Protein AF-A0A9D1EZF3-F1 (afdb_monomer)

InterPro domains:
  IPR026990 Transposon-encoded protein TnpW [PF14202] (9-42)

Nearest PDB structures (foldseek):
  6tda-assembly1_K  TM=5.853E-01  e=2.141E+00  Saccharomyces cerevisiae S288C
  6kag-assembly1_A  TM=5.880E-01  e=7.649E+00  Homo sapiens
  5l7b-assembly1_A  TM=5.819E-01  e=8.210E+00  Homo sapiens
  4u1e-assembly1_G  TM=5.367E-01  e=6.640E+00  Saccharomyces cerevisiae S288C

Secondary structure (DSSP, 8-state):
----EEEEEEEETTEEEEEEEE--TT--S-STTHHHHHHHHHHHT-

Foldseek 3Di:
DDFDKDWDWDDDPPDIDIDIDTDDPPDPDDDVPVVVVVVCVVVVVD

Sequence (46 aa):
MEQNRYSYIKKIGRNTYSVIVRQSENATERVDSKVKRLLLNDLMNL

pLDDT: mean 71.03, std 10.03, range [45.81, 92.56]

Solvent-accessible surface area (backbone atoms only — not comparable to full-atom values): 3130 Å² total; per-residue (Å²): 129,89,69,59,69,49,78,48,76,48,75,58,91,95,46,78,48,76,48,78,48,70,56,60,95,84,61,87,71,80,57,84,69,54,51,62,51,51,53,48,52,64,62,70,75,109

Organism: NCBI:txid2840935

Radius of gyration: 12.3 Å; Cα contacts (8 Å, |Δi|>4): 32; chains: 1; bounding box: 23×22×32 Å

Structure (mmCIF, N/CA/C/O backbone):
data_AF-A0A9D1EZF3-F1
#
_entry.id   AF-A0A9D1EZF3-F1
#
loop_
_atom_site.group_PDB
_atom_site.id
_atom_site.type_symbol
_atom_site.label_atom_id
_atom_site.label_alt_id
_atom_site.label_comp_id
_atom_site.label_asym_id
_atom_site.label_entity_id
_atom_site.label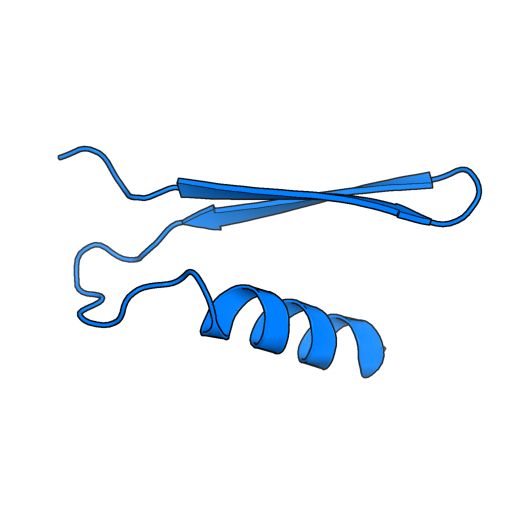_seq_id
_atom_site.pdbx_PDB_ins_code
_atom_site.Cartn_x
_atom_site.Cartn_y
_atom_site.Cartn_z
_atom_site.occupancy
_atom_site.B_iso_or_equiv
_atom_site.auth_seq_id
_atom_site.auth_comp_id
_atom_site.auth_asym_id
_atom_site.auth_atom_id
_atom_site.pdbx_PDB_model_num
ATOM 1 N N . MET A 1 1 ? -3.007 16.145 15.502 1.00 55.72 1 MET A N 1
ATOM 2 C CA . MET A 1 1 ? -2.434 14.804 15.739 1.00 55.72 1 MET A CA 1
ATOM 3 C C . MET A 1 1 ? -1.620 14.438 14.514 1.00 55.72 1 MET A C 1
ATOM 5 O O . MET A 1 1 ? -2.042 14.777 13.414 1.00 55.72 1 MET A O 1
ATOM 9 N N . GLU A 1 2 ? -0.439 13.856 14.682 1.00 57.16 2 GLU A N 1
ATOM 10 C CA . GLU A 1 2 ? 0.416 13.491 13.549 1.00 57.16 2 GLU A CA 1
ATOM 11 C C . GLU A 1 2 ? -0.219 12.291 12.826 1.00 57.16 2 GLU A C 1
ATOM 13 O O . GLU A 1 2 ? -0.319 11.202 13.386 1.00 57.16 2 GLU A O 1
ATOM 18 N N . GLN A 1 3 ? -0.763 12.505 11.622 1.00 65.06 3 GLN A N 1
ATOM 19 C CA . GLN A 1 3 ? -1.337 11.415 10.829 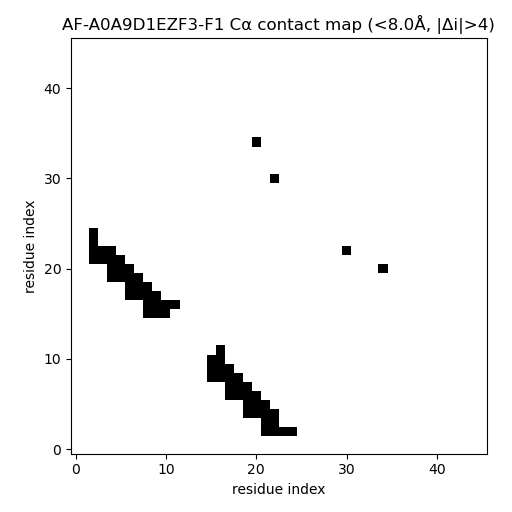1.00 65.06 3 GLN A CA 1
ATOM 20 C C . GLN A 1 3 ? -0.211 10.488 10.372 1.00 65.06 3 GLN A C 1
ATOM 22 O O . GLN A 1 3 ? 0.688 10.915 9.644 1.00 65.06 3 GLN A O 1
ATOM 27 N N . ASN A 1 4 ? -0.291 9.213 10.759 1.00 74.50 4 ASN A N 1
ATOM 28 C CA . ASN A 1 4 ? 0.676 8.204 10.340 1.00 74.50 4 ASN A CA 1
ATOM 29 C C . ASN A 1 4 ? 0.696 8.114 8.808 1.00 74.50 4 ASN A C 1
ATOM 31 O O . ASN A 1 4 ? -0.296 7.743 8.165 1.00 74.50 4 ASN A O 1
ATOM 35 N N . ARG A 1 5 ? 1.836 8.492 8.223 1.00 74.31 5 ARG A N 1
ATOM 36 C CA . ARG A 1 5 ? 2.038 8.567 6.778 1.00 74.31 5 ARG A CA 1
ATOM 37 C C . ARG A 1 5 ? 3.136 7.605 6.359 1.00 74.31 5 ARG A C 1
ATOM 39 O O . ARG A 1 5 ? 4.258 7.685 6.845 1.00 74.31 5 ARG A O 1
ATOM 46 N N . TYR A 1 6 ? 2.816 6.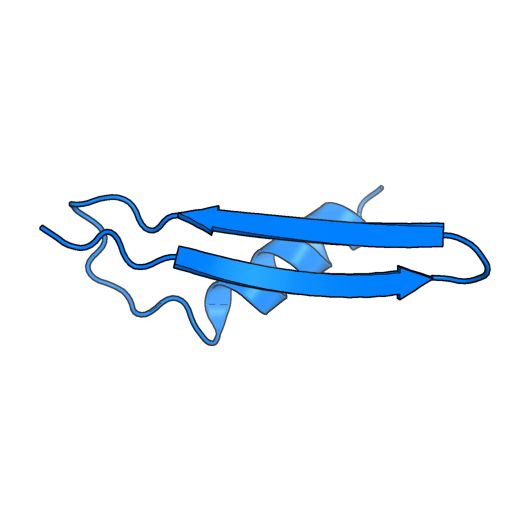749 5.400 1.00 76.62 6 TYR A N 1
ATOM 47 C CA . TYR A 1 6 ? 3.711 5.723 4.886 1.00 76.62 6 TYR A CA 1
ATOM 48 C C . TYR A 1 6 ? 4.021 6.033 3.427 1.00 76.62 6 TYR A C 1
ATOM 50 O O . TYR A 1 6 ? 3.110 6.172 2.610 1.00 76.62 6 TYR A O 1
A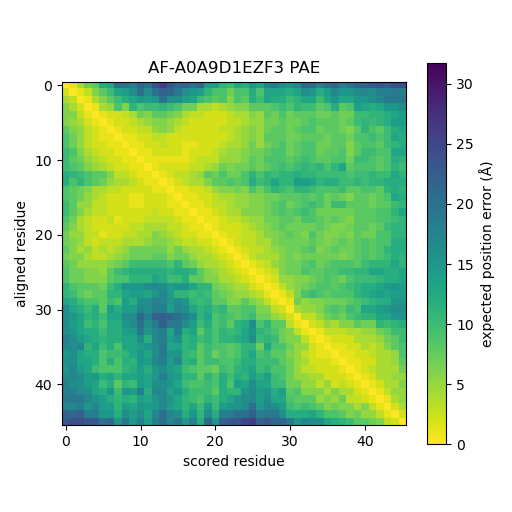TOM 58 N N . SER A 1 7 ? 5.301 6.176 3.093 1.00 76.94 7 SER A N 1
ATOM 59 C CA . SER A 1 7 ? 5.753 6.363 1.717 1.00 76.94 7 SER A CA 1
ATOM 60 C C . SER A 1 7 ? 6.393 5.085 1.189 1.00 76.94 7 SER A C 1
ATOM 62 O O . SER A 1 7 ? 7.237 4.470 1.836 1.00 76.94 7 SER A O 1
ATOM 64 N N . TYR A 1 8 ? 6.008 4.700 -0.022 1.00 76.69 8 TYR A N 1
ATOM 65 C CA . TYR A 1 8 ? 6.639 3.626 -0.771 1.00 76.69 8 TYR A CA 1
ATOM 66 C C . TYR A 1 8 ? 7.095 4.168 -2.119 1.00 76.69 8 TYR A C 1
ATOM 68 O O . TYR A 1 8 ? 6.289 4.685 -2.886 1.00 76.69 8 TYR A O 1
ATOM 76 N N . ILE A 1 9 ? 8.390 4.073 -2.406 1.00 80.69 9 ILE A N 1
ATOM 77 C CA . ILE A 1 9 ? 8.966 4.503 -3.681 1.00 80.69 9 ILE A CA 1
ATOM 78 C C . ILE A 1 9 ? 9.610 3.284 -4.327 1.00 80.69 9 ILE A C 1
ATOM 80 O O . ILE A 1 9 ? 10.412 2.593 -3.697 1.00 80.69 9 ILE A O 1
ATOM 84 N N . LYS A 1 10 ? 9.261 3.011 -5.584 1.00 79.62 10 LYS A N 1
ATOM 85 C CA . LYS A 1 10 ? 9.808 1.891 -6.349 1.00 79.62 10 LYS A CA 1
ATOM 86 C C . LYS A 1 10 ? 10.141 2.324 -7.766 1.00 79.62 10 LYS A C 1
ATOM 88 O O . LYS A 1 10 ? 9.320 2.912 -8.461 1.00 79.62 10 LYS A O 1
ATOM 93 N N . LYS A 1 11 ? 11.340 1.969 -8.219 1.00 80.94 11 LYS A N 1
ATOM 94 C CA . LYS A 1 11 ? 11.739 2.092 -9.620 1.00 80.94 11 LYS A CA 1
ATOM 95 C C . LYS A 1 11 ? 11.334 0.831 -10.384 1.00 80.94 11 LYS A C 1
ATOM 97 O O . LYS A 1 11 ? 11.636 -0.274 -9.936 1.00 80.94 11 LYS A O 1
ATOM 102 N N . ILE A 1 12 ? 10.665 0.993 -11.522 1.00 79.06 12 ILE A N 1
ATOM 103 C CA . ILE A 1 12 ? 10.307 -0.091 -12.445 1.00 79.06 12 ILE A CA 1
ATOM 104 C C . ILE A 1 12 ? 10.806 0.314 -13.834 1.00 79.06 12 ILE A C 1
ATOM 106 O O . ILE A 1 12 ? 10.320 1.270 -14.441 1.00 79.06 12 ILE A O 1
ATOM 110 N N . GLY A 1 13 ? 11.840 -0.379 -14.315 1.00 85.69 13 GLY A N 1
ATOM 111 C CA . GLY A 1 13 ? 12.544 -0.001 -15.540 1.00 85.69 13 GLY A CA 1
ATOM 112 C C . GLY A 1 13 ? 13.154 1.401 -15.435 1.00 85.69 13 GLY A C 1
ATOM 113 O O . GLY A 1 13 ? 13.971 1.673 -14.552 1.00 85.69 13 GLY A O 1
ATOM 114 N N . ARG A 1 14 ? 12.760 2.300 -16.345 1.00 92.56 14 ARG A N 1
ATOM 115 C CA . ARG A 1 14 ? 13.196 3.710 -16.350 1.00 92.56 14 ARG A CA 1
ATOM 116 C C . ARG A 1 14 ? 12.317 4.630 -15.499 1.00 92.56 14 ARG A C 1
ATOM 118 O O . ARG A 1 14 ? 12.736 5.748 -15.220 1.00 92.56 14 ARG A O 1
ATOM 125 N N . ASN A 1 15 ? 11.150 4.161 -15.064 1.00 83.00 15 ASN A N 1
ATOM 126 C CA . ASN A 1 15 ? 10.167 4.976 -14.361 1.00 83.00 15 ASN A CA 1
ATOM 127 C C . ASN A 1 15 ? 10.275 4.791 -12.847 1.00 83.00 15 ASN A C 1
ATOM 129 O O . ASN A 1 15 ? 10.591 3.704 -12.357 1.00 83.00 15 ASN A O 1
ATOM 133 N N . THR A 1 16 ? 9.969 5.850 -12.104 1.00 85.19 16 THR A N 1
ATOM 134 C CA . THR A 1 16 ? 9.888 5.827 -10.642 1.00 85.19 16 THR A CA 1
ATOM 135 C C . THR A 1 16 ? 8.448 6.067 -10.228 1.00 85.19 16 THR A C 1
ATOM 137 O O . THR A 1 16 ? 7.843 7.058 -10.626 1.00 85.19 16 THR A O 1
ATOM 140 N N . TYR A 1 17 ? 7.922 5.170 -9.406 1.00 78.38 17 TYR A N 1
ATOM 141 C CA . TYR A 1 17 ? 6.577 5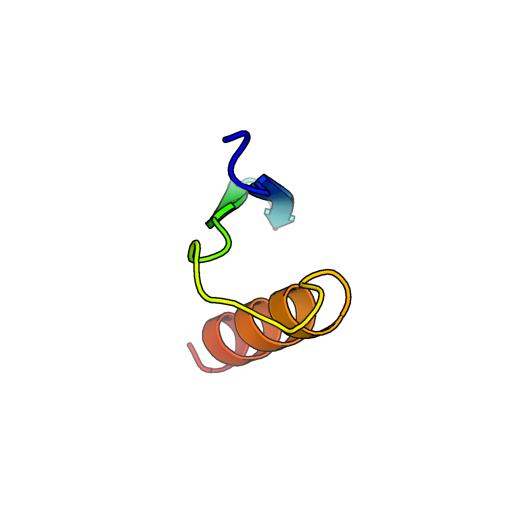.232 -8.859 1.00 78.38 17 TYR A CA 1
ATOM 142 C C . TYR A 1 17 ? 6.672 5.547 -7.374 1.00 78.38 17 TYR A C 1
ATOM 144 O O . TYR A 1 17 ? 7.489 4.961 -6.659 1.00 78.38 17 TYR A O 1
ATOM 152 N N . SER A 1 18 ? 5.839 6.467 -6.906 1.00 80.81 18 SER A N 1
ATOM 153 C CA . SER A 1 18 ? 5.700 6.781 -5.491 1.00 80.81 18 SER A CA 1
ATOM 154 C C . SER A 1 18 ? 4.247 6.611 -5.070 1.00 80.81 18 SER A C 1
ATOM 156 O O . SER A 1 18 ? 3.321 7.016 -5.768 1.00 80.81 18 SER A O 1
ATOM 158 N N . VAL A 1 19 ? 4.055 5.989 -3.914 1.00 78.81 19 VAL A N 1
ATOM 159 C CA . VAL A 1 19 ? 2.758 5.817 -3.274 1.00 78.81 19 VAL A CA 1
ATOM 160 C C . VAL A 1 19 ? 2.851 6.387 -1.871 1.00 78.81 19 VAL A C 1
ATOM 162 O O . VAL A 1 19 ? 3.782 6.086 -1.124 1.00 78.81 19 VAL A O 1
ATOM 165 N N . ILE A 1 20 ? 1.880 7.222 -1.516 1.00 79.50 20 ILE A N 1
ATOM 166 C CA . ILE A 1 20 ? 1.739 7.772 -0.172 1.00 79.50 20 ILE A CA 1
ATOM 167 C C . ILE A 1 20 ? 0.433 7.242 0.394 1.00 79.50 20 ILE A C 1
ATOM 169 O O . ILE A 1 20 ? -0.635 7.539 -0.135 1.00 79.50 20 ILE A O 1
ATOM 173 N N . VAL A 1 21 ? 0.523 6.490 1.487 1.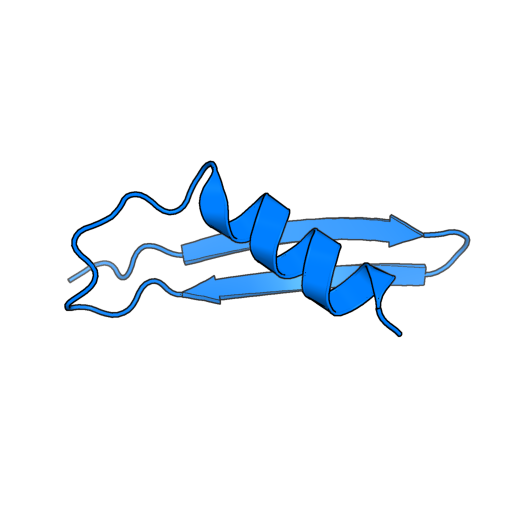00 77.00 21 VAL A N 1
ATOM 174 C CA . VAL A 1 21 ? -0.642 6.013 2.226 1.00 77.00 21 VAL A CA 1
ATOM 175 C C . VAL A 1 21 ? -0.765 6.800 3.517 1.00 77.00 21 VAL A C 1
ATOM 177 O O . VAL A 1 21 ? 0.180 6.903 4.299 1.00 77.00 21 VAL A O 1
ATOM 180 N N . ARG A 1 22 ? -1.942 7.385 3.721 1.00 79.38 22 ARG A N 1
ATOM 181 C CA . ARG A 1 22 ? -2.310 8.071 4.958 1.00 79.38 22 ARG A CA 1
ATOM 182 C C . ARG A 1 22 ? -3.258 7.171 5.722 1.00 79.38 22 ARG A C 1
ATOM 184 O O . ARG A 1 22 ? -4.262 6.726 5.170 1.00 79.38 22 ARG A O 1
ATOM 191 N N . GLN A 1 23 ? -2.918 6.891 6.970 1.00 76.75 23 GLN A N 1
ATOM 192 C CA . GLN A 1 23 ? -3.817 6.169 7.846 1.00 76.75 23 GLN A CA 1
ATOM 193 C C . GLN A 1 23 ? -5.002 7.076 8.208 1.00 76.75 23 GLN A C 1
ATOM 195 O O . GLN A 1 23 ? -4.808 8.243 8.547 1.00 76.75 23 GLN A O 1
ATOM 200 N N . SER A 1 24 ? -6.226 6.551 8.108 1.00 79.94 24 SER A N 1
ATOM 201 C CA . SER A 1 24 ? -7.416 7.250 8.605 1.00 79.94 24 SER A CA 1
ATOM 202 C C . SER A 1 24 ? -7.321 7.415 10.121 1.00 79.94 24 SER A C 1
ATOM 204 O O . SER A 1 24 ? -6.825 6.522 10.806 1.00 79.94 24 SER A O 1
ATOM 206 N N . GLU A 1 25 ? -7.831 8.525 10.648 1.00 78.50 25 GLU A N 1
ATOM 207 C CA . GLU A 1 25 ? -7.789 8.844 12.083 1.00 78.50 25 GLU A CA 1
ATOM 208 C C . GLU A 1 25 ? -8.484 7.787 12.955 1.00 78.50 25 GLU A C 1
ATOM 210 O O . GLU A 1 25 ? -8.10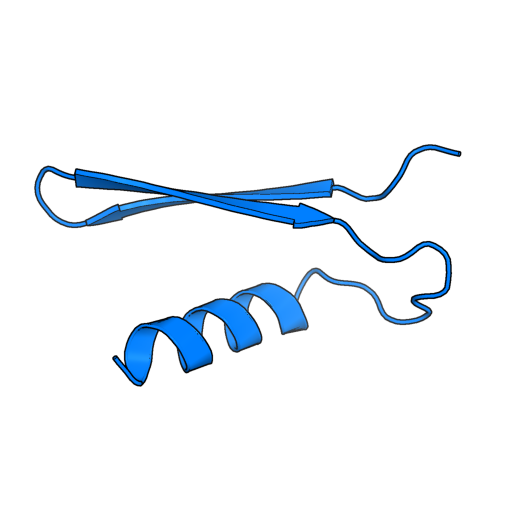5 7.593 14.105 1.00 78.50 25 GLU A O 1
ATOM 215 N N . ASN A 1 26 ? -9.432 7.039 12.382 1.00 81.25 26 ASN A N 1
ATOM 216 C CA . ASN A 1 26 ? -10.175 5.981 13.070 1.00 81.25 26 ASN A CA 1
ATOM 217 C C . ASN A 1 26 ? -9.592 4.575 12.851 1.00 81.25 26 ASN A C 1
ATOM 219 O O . ASN A 1 26 ? -10.201 3.584 13.255 1.00 81.25 26 ASN A O 1
ATOM 223 N N . ALA A 1 27 ? -8.460 4.443 12.158 1.00 71.75 27 ALA A N 1
ATOM 224 C CA . ALA A 1 27 ? -7.902 3.133 11.859 1.00 71.75 27 ALA A CA 1
ATOM 225 C C . ALA A 1 27 ? -7.220 2.534 13.098 1.00 71.75 27 ALA A C 1
ATOM 227 O O . ALA A 1 27 ? -6.259 3.083 13.631 1.00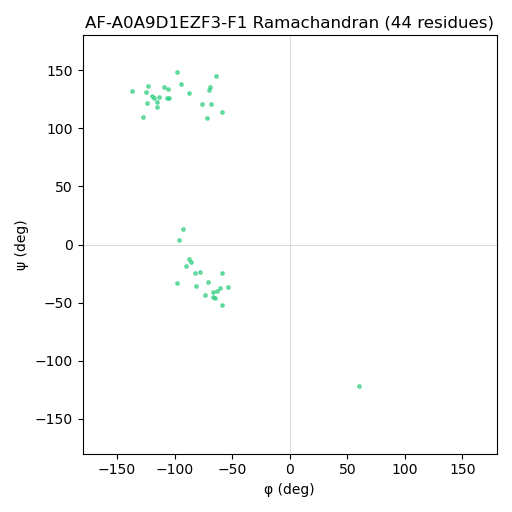 71.75 27 ALA A O 1
ATOM 228 N N . THR A 1 28 ? -7.694 1.366 13.519 1.00 70.19 28 THR A N 1
ATOM 229 C CA . THR A 1 28 ? -7.196 0.642 14.698 1.00 70.19 28 THR A CA 1
ATOM 230 C C . THR A 1 28 ? -6.055 -0.329 14.380 1.00 70.19 28 THR A C 1
ATOM 232 O O . THR A 1 28 ? -5.308 -0.725 15.273 1.00 70.19 28 THR A O 1
ATOM 235 N N . GLU A 1 29 ? -5.881 -0.708 13.112 1.00 67.62 29 GLU A N 1
ATOM 236 C CA . GLU A 1 29 ? -4.854 -1.659 12.675 1.00 67.62 29 GLU A CA 1
ATOM 237 C C . GLU A 1 29 ? -3.570 -0.967 12.196 1.00 67.62 29 GLU A C 1
ATOM 239 O O . GLU A 1 29 ? -3.617 0.003 11.440 1.00 67.62 29 GLU A O 1
ATOM 244 N N . ARG A 1 30 ? -2.401 -1.509 12.572 1.00 63.94 30 ARG A N 1
ATOM 245 C CA . ARG A 1 30 ? -1.091 -1.036 12.089 1.00 63.94 30 ARG A CA 1
ATOM 246 C C . ARG A 1 30 ? -0.885 -1.351 10.602 1.00 63.94 30 ARG A C 1
ATOM 248 O O . ARG A 1 30 ? -1.129 -2.459 10.132 1.00 63.94 30 ARG A O 1
ATOM 255 N N . VAL A 1 31 ? -0.374 -0.358 9.880 1.00 63.19 31 VAL A N 1
ATOM 256 C CA . VAL A 1 31 ? -0.331 -0.300 8.410 1.00 63.19 31 VAL A CA 1
ATOM 257 C C . VAL A 1 31 ? 0.785 -1.150 7.777 1.00 63.19 31 VAL A C 1
ATOM 259 O O . VAL A 1 31 ? 0.645 -1.581 6.629 1.00 63.19 31 VAL A O 1
ATOM 262 N N . ASP A 1 32 ? 1.857 -1.443 8.522 1.00 60.97 32 ASP A N 1
ATOM 263 C CA . ASP A 1 32 ? 3.135 -1.956 7.991 1.00 60.97 32 ASP A CA 1
ATOM 264 C C . ASP A 1 32 ? 3.030 -3.215 7.119 1.00 60.97 32 ASP A C 1
ATOM 266 O O . ASP A 1 32 ? 3.746 -3.346 6.126 1.00 60.97 32 ASP A O 1
ATOM 270 N N . SER A 1 33 ? 2.130 -4.146 7.440 1.00 59.66 33 SER A N 1
ATOM 271 C CA . SER A 1 33 ? 2.018 -5.411 6.695 1.00 59.66 33 SER A CA 1
ATOM 272 C C . SER A 1 33 ? 0.911 -5.397 5.638 1.00 59.66 33 SER A C 1
ATOM 274 O O . SER A 1 33 ? 1.054 -6.018 4.582 1.00 59.66 33 SER A O 1
ATOM 276 N N . LYS A 1 34 ? -0.197 -4.685 5.889 1.00 64.06 34 LYS A N 1
ATOM 277 C CA . LYS A 1 34 ? -1.381 -4.708 5.014 1.00 64.06 34 LYS A CA 1
ATOM 278 C C . LYS A 1 34 ? -1.245 -3.787 3.808 1.00 64.06 34 LYS A C 1
ATOM 280 O O . LYS A 1 34 ? -1.670 -4.179 2.728 1.00 64.06 34 LYS A O 1
ATOM 285 N N . VAL A 1 35 ? -0.606 -2.622 3.937 1.00 65.00 35 VAL A N 1
ATOM 286 C CA . VAL A 1 35 ? -0.489 -1.675 2.811 1.00 65.00 35 VAL A CA 1
ATOM 287 C C . VAL A 1 35 ? 0.366 -2.215 1.685 1.00 65.00 35 VAL A C 1
ATOM 289 O O . VAL A 1 35 ? -0.016 -2.102 0.527 1.00 65.00 35 VAL A O 1
ATOM 292 N N . LYS A 1 36 ? 1.482 -2.872 2.004 1.00 62.78 36 LYS A N 1
ATOM 293 C CA . LYS A 1 36 ? 2.315 -3.496 0.974 1.00 62.78 36 LYS A CA 1
ATOM 294 C C . LYS A 1 36 ? 1.527 -4.556 0.196 1.00 62.78 36 LYS A C 1
ATOM 296 O O . LYS A 1 36 ? 1.686 -4.648 -1.014 1.00 62.78 36 LYS A O 1
ATOM 301 N N . ARG A 1 37 ? 0.649 -5.308 0.873 1.00 65.69 37 ARG A N 1
ATOM 302 C CA . ARG A 1 37 ? -0.214 -6.334 0.265 1.00 65.69 37 ARG A CA 1
ATOM 303 C C . ARG A 1 37 ? -1.368 -5.738 -0.544 1.00 65.69 37 ARG A C 1
ATOM 305 O O . ARG A 1 37 ? -1.605 -6.214 -1.643 1.00 65.69 37 ARG A O 1
ATOM 312 N N . LEU A 1 38 ? -2.035 -4.704 -0.029 1.00 65.38 38 LEU A N 1
ATOM 313 C CA . LEU A 1 38 ? -3.071 -3.945 -0.743 1.00 65.38 38 LEU A CA 1
ATOM 314 C C . LEU A 1 38 ? -2.508 -3.335 -2.027 1.00 65.38 38 LEU A C 1
ATOM 316 O O . LEU A 1 38 ? -3.019 -3.602 -3.104 1.00 65.38 38 LEU A O 1
ATOM 320 N N . LEU A 1 39 ? -1.386 -2.618 -1.924 1.00 66.75 39 LEU A N 1
ATOM 321 C CA . LEU A 1 39 ? -0.733 -2.005 -3.078 1.00 66.75 39 LEU A CA 1
ATOM 322 C C . LEU A 1 39 ? -0.232 -3.041 -4.084 1.00 66.75 39 LEU A C 1
ATOM 324 O O . LEU A 1 39 ? -0.357 -2.819 -5.279 1.00 66.75 39 LEU A O 1
ATOM 328 N N . LEU A 1 40 ? 0.333 -4.165 -3.629 1.00 62.88 40 LEU A N 1
ATOM 329 C CA . LEU A 1 40 ? 0.739 -5.241 -4.535 1.00 62.88 40 LEU A CA 1
ATOM 330 C C . LEU A 1 40 ? -0.465 -5.869 -5.242 1.00 62.88 40 LEU A C 1
ATOM 332 O O . LEU A 1 40 ? -0.397 -6.056 -6.448 1.00 62.88 40 LEU A O 1
ATOM 336 N N . ASN A 1 41 ? -1.548 -6.177 -4.529 1.00 64.94 41 ASN A N 1
ATOM 337 C CA . ASN A 1 41 ? -2.726 -6.802 -5.130 1.00 64.94 41 ASN A CA 1
ATOM 338 C C . ASN A 1 41 ? -3.433 -5.872 -6.124 1.00 64.94 41 ASN A C 1
ATOM 340 O O . ASN A 1 41 ? -3.761 -6.312 -7.221 1.00 64.94 41 ASN A O 1
ATOM 344 N N . ASP A 1 42 ? -3.626 -4.600 -5.774 1.00 61.47 42 ASP A N 1
ATOM 345 C CA . ASP A 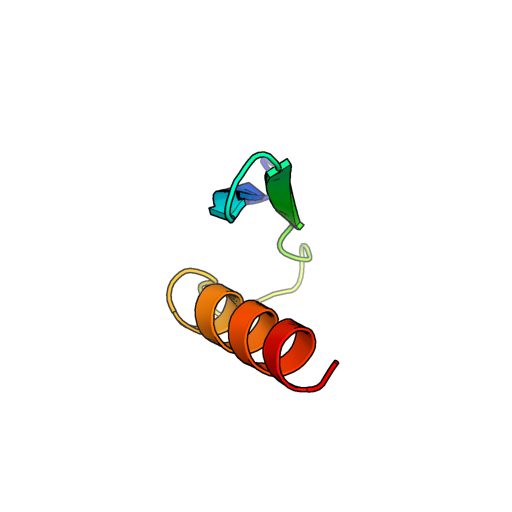1 42 ? -4.318 -3.647 -6.649 1.00 61.47 42 ASP A CA 1
ATOM 346 C C . ASP A 1 42 ? -3.474 -3.278 -7.880 1.00 61.47 42 ASP A C 1
ATOM 348 O O . ASP A 1 42 ? -4.026 -3.060 -8.954 1.00 61.47 42 ASP A O 1
ATOM 352 N N . LEU A 1 43 ? -2.138 -3.247 -7.760 1.00 60.44 43 LEU A N 1
ATOM 353 C CA . LEU A 1 43 ? -1.239 -2.970 -8.891 1.00 60.44 43 LEU A CA 1
ATOM 354 C C . LEU A 1 43 ? -0.947 -4.194 -9.769 1.00 60.44 43 LEU A C 1
ATOM 356 O O . LEU A 1 43 ? -0.571 -4.008 -10.920 1.00 60.44 43 LEU A O 1
ATOM 360 N N . MET A 1 44 ? -1.051 -5.422 -9.247 1.00 57.44 44 MET A N 1
ATOM 361 C CA . MET A 1 44 ? -0.812 -6.650 -10.026 1.00 57.44 44 MET A CA 1
ATOM 362 C C . MET A 1 44 ? -2.053 -7.142 -10.782 1.00 57.44 44 MET A C 1
ATOM 364 O O . MET A 1 44 ? -1.914 -7.983 -11.663 1.00 57.44 44 MET A O 1
ATOM 368 N N . ASN A 1 45 ? -3.244 -6.642 -10.443 1.00 53.12 45 ASN A N 1
ATOM 369 C CA . ASN A 1 45 ? -4.495 -6.949 -11.146 1.00 53.12 45 ASN A CA 1
ATOM 370 C C . ASN A 1 45 ? -4.831 -5.938 -12.267 1.00 53.12 45 ASN A C 1
ATOM 372 O O . ASN A 1 45 ? -5.963 -5.927 -12.753 1.00 53.12 45 ASN A O 1
ATOM 376 N N . LEU A 1 46 ? -3.867 -5.097 -12.657 1.00 45.81 46 LEU A N 1
ATOM 377 C CA . LEU A 1 46 ? -3.904 -4.212 -13.829 1.00 45.81 46 LEU A CA 1
ATOM 378 C C . LEU A 1 46 ? -3.064 -4.810 -14.961 1.00 45.81 46 LEU A C 1
ATOM 380 O O . LEU A 1 46 ? -3.507 -4.694 -16.123 1.00 45.81 46 LEU A O 1
#

Mean predicted aligned error: 8.41 Å